Protein AF-A0A8T5HDW6-F1 (afdb_monomer)

pLDDT: mean 81.86, std 17.28, range [47.78, 98.31]

Foldseek 3Di:
DDPLVVLVVQCPDPDPVSNVVSVVVVVVVVVVVVVVVPPVVVVVVPD

Nearest PDB structures (foldseek):
  8afa-assembly1_C  TM=9.393E-01  e=2.971E+00  Thermococcus kodakarensis
  6x15-assembly1_C  TM=8.530E-01  e=3.201E+00  Pyrococcus horikoshii
  6gzc-assembly1_A  TM=8.874E-01  e=4.003E+00  Mus musculus

Secondary structure (DSSP, 8-state):
--HHHHHHHHTT-SSHHHHHHHHHHHHHHHHHHHHHT-TTGGGTS--

Radius of gyration: 14.25 Å; Cα contacts (8 Å, |Δi|>4): 19; chains: 1; bounding box: 20×28×39 Å

Sequence (47 aa):
TGEPEVLEKALNDPEESVRHSAVVALSNLEFMKTLCKNEKFGKLTGG

Solvent-accessible surface area (backbone atoms only — not comparable to full-atom values): 2810 Å² total; per-residue (Å²): 138,55,74,66,63,56,37,60,54,30,57,70,43,91,49,64,70,51,20,54,50,24,53,53,51,51,53,50,52,53,50,50,56,56,50,72,73,36,76,69,55,71,68,73,72,59,129

Mean predicted aligned error: 8.25 Å

Structure (mmCIF, N/CA/C/O backbone):
data_AF-A0A8T5HDW6-F1
#
_entry.id   AF-A0A8T5HDW6-F1
#
loop_
_atom_site.group_PDB
_atom_site.id
_atom_site.type_symbol
_atom_site.label_atom_id
_atom_site.label_alt_id
_atom_site.label_comp_id
_atom_site.label_asym_id
_atom_site.label_entity_id
_atom_site.label_seq_id
_atom_site.pdbx_PDB_ins_code
_atom_site.Cartn_x
_atom_site.Cartn_y
_atom_site.Cartn_z
_atom_site.occupancy
_atom_site.B_iso_or_equiv
_atom_site.auth_seq_id
_atom_site.auth_comp_id
_atom_site.auth_asym_id
_atom_site.auth_atom_id
_atom_site.pdbx_PDB_model_num
ATOM 1 N N . THR A 1 1 ? -13.123 10.932 3.876 1.00 53.94 1 THR A N 1
ATOM 2 C CA . THR A 1 1 ? -12.372 9.677 3.701 1.00 53.94 1 THR A CA 1
ATOM 3 C C . THR A 1 1 ? -11.762 9.689 2.318 1.00 53.94 1 THR A C 1
ATOM 5 O O . THR A 1 1 ? -12.486 9.594 1.336 1.00 53.94 1 THR A O 1
ATOM 8 N N . GLY A 1 2 ? -10.461 9.954 2.226 1.00 67.75 2 GLY A N 1
ATOM 9 C CA . GLY A 1 2 ?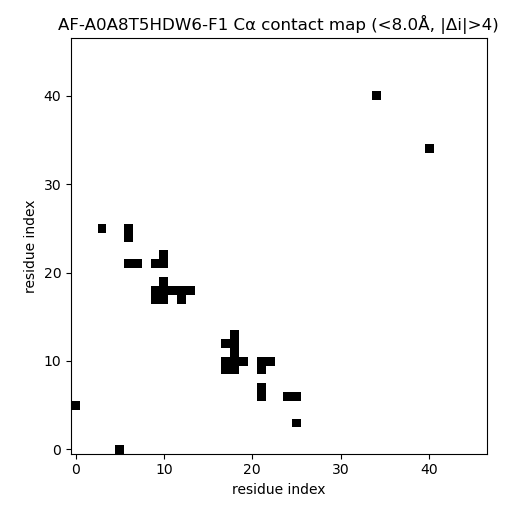 -9.750 9.939 0.945 1.00 67.75 2 GLY A CA 1
ATOM 10 C C . GLY A 1 2 ? -9.201 8.546 0.645 1.00 67.75 2 GLY A C 1
ATOM 11 O O . GLY A 1 2 ? -8.867 7.809 1.569 1.00 67.75 2 GLY A O 1
ATOM 12 N N . GLU A 1 3 ? -9.060 8.210 -0.634 1.00 72.62 3 GLU A N 1
ATOM 13 C CA . GLU A 1 3 ? -8.417 6.969 -1.098 1.00 72.62 3 GLU A CA 1
ATOM 14 C C . GLU A 1 3 ? -7.030 6.701 -0.461 1.00 72.62 3 GLU A C 1
ATOM 16 O O . GLU A 1 3 ? -6.778 5.550 -0.102 1.00 72.62 3 GLU A O 1
ATOM 21 N N . PRO A 1 4 ? -6.154 7.708 -0.217 1.00 78.38 4 PRO A N 1
ATOM 22 C CA . PRO A 1 4 ? -4.853 7.472 0.421 1.00 78.38 4 PRO A CA 1
ATOM 23 C C . PRO A 1 4 ? -4.970 6.936 1.851 1.00 78.38 4 PRO A C 1
ATOM 25 O O . PRO A 1 4 ? -4.245 6.028 2.233 1.00 78.38 4 PRO A O 1
ATOM 28 N N . GLU A 1 5 ? -5.935 7.442 2.621 1.00 88.94 5 GLU A N 1
ATOM 29 C CA . GLU A 1 5 ? -6.131 7.077 4.028 1.00 88.94 5 GLU A CA 1
ATOM 30 C C . GLU A 1 5 ? -6.591 5.615 4.180 1.00 88.94 5 GLU A C 1
ATOM 32 O O . GLU A 1 5 ? -6.257 4.934 5.149 1.00 88.94 5 GLU A O 1
ATOM 37 N N . VAL A 1 6 ? -7.370 5.119 3.214 1.00 93.56 6 VAL A N 1
ATOM 38 C CA . VAL A 1 6 ? -7.818 3.719 3.176 1.00 93.56 6 VAL A CA 1
ATOM 39 C C . VAL A 1 6 ? -6.646 2.792 2.860 1.00 93.56 6 VAL A C 1
ATOM 41 O O . VAL A 1 6 ? -6.476 1.771 3.526 1.00 93.56 6 VAL A O 1
ATOM 44 N N . LEU A 1 7 ? -5.809 3.163 1.889 1.00 95.00 7 LEU A N 1
ATOM 45 C CA . LEU A 1 7 ? -4.636 2.376 1.509 1.00 95.00 7 LEU A CA 1
ATOM 46 C C . LEU A 1 7 ? -3.559 2.369 2.601 1.00 95.00 7 LEU A C 1
ATOM 48 O O . LEU A 1 7 ? -2.961 1.328 2.853 1.00 95.00 7 LEU A O 1
ATOM 52 N N . GLU A 1 8 ? -3.356 3.484 3.304 1.00 95.69 8 GLU A N 1
ATOM 53 C CA . GLU A 1 8 ? -2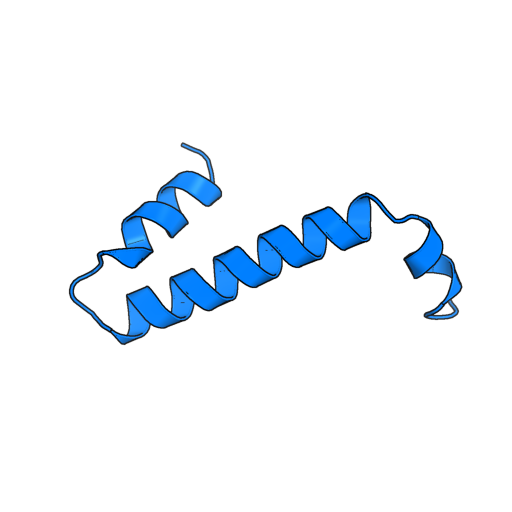.440 3.562 4.450 1.00 95.69 8 GLU A CA 1
ATOM 54 C C . GLU A 1 8 ? -2.868 2.634 5.596 1.00 95.69 8 GLU A C 1
ATOM 56 O O . GLU A 1 8 ? -2.029 1.979 6.214 1.00 95.69 8 GLU A O 1
ATOM 61 N N . LYS A 1 9 ? -4.177 2.505 5.853 1.00 96.38 9 LYS A N 1
ATOM 62 C CA . LYS A 1 9 ? -4.698 1.537 6.834 1.00 96.38 9 LYS A CA 1
ATOM 63 C C . LYS A 1 9 ? -4.467 0.095 6.384 1.00 96.38 9 LYS A C 1
ATOM 65 O O . LYS A 1 9 ? -4.065 -0.731 7.201 1.00 96.38 9 LYS A O 1
ATOM 70 N N . ALA A 1 10 ? -4.654 -0.188 5.095 1.00 96.88 10 ALA A N 1
ATOM 71 C CA . ALA A 1 10 ? -4.466 -1.520 4.518 1.00 96.88 10 ALA A CA 1
ATOM 72 C C . ALA A 1 10 ? -3.013 -2.035 4.601 1.00 96.88 10 ALA A C 1
ATOM 74 O O . ALA A 1 10 ? -2.789 -3.240 4.526 1.00 96.88 10 ALA A O 1
ATOM 75 N N . LEU A 1 11 ? -2.023 -1.165 4.840 1.00 97.38 11 LEU A N 1
ATOM 76 C CA . LEU A 1 11 ? -0.638 -1.580 5.110 1.00 97.38 11 LEU A CA 1
ATOM 77 C C . LEU A 1 11 ? -0.479 -2.392 6.403 1.00 97.38 11 LEU A C 1
ATOM 79 O O . LEU A 1 11 ? 0.516 -3.094 6.554 1.00 97.38 11 LEU A O 1
ATOM 83 N N . ASN A 1 12 ? -1.441 -2.309 7.323 1.00 97.50 12 ASN A N 1
ATOM 84 C CA . ASN A 1 12 ? -1.434 -3.043 8.590 1.00 97.50 12 ASN A CA 1
ATOM 85 C C . ASN A 1 12 ? -2.468 -4.178 8.620 1.00 97.50 12 ASN A C 1
ATOM 87 O O . ASN A 1 12 ? -2.739 -4.727 9.687 1.00 97.50 12 ASN A O 1
ATOM 91 N N . ASP A 1 13 ? -3.067 -4.516 7.475 1.00 98.06 13 ASP A N 1
ATOM 92 C CA . ASP A 1 13 ? -4.041 -5.601 7.392 1.00 98.06 13 ASP A CA 1
ATOM 93 C C . ASP A 1 13 ? -3.390 -6.944 7.783 1.00 98.06 13 ASP A C 1
ATOM 95 O O . ASP A 1 13 ? -2.227 -7.171 7.427 1.00 98.06 13 ASP A O 1
ATOM 99 N N . PRO A 1 14 ? -4.070 -7.833 8.532 1.00 97.75 14 PRO A N 1
ATOM 100 C CA . PRO A 1 14 ? -3.522 -9.142 8.894 1.00 97.75 14 PRO A CA 1
ATOM 101 C C . PRO A 1 14 ? -3.161 -10.001 7.673 1.00 97.75 14 PRO A C 1
ATOM 103 O O . PRO A 1 14 ? -2.180 -10.751 7.725 1.00 97.75 14 PRO A O 1
ATOM 106 N N . GLU A 1 15 ? -3.874 -9.845 6.559 1.00 98.31 15 GLU A N 1
ATOM 107 C CA . GLU A 1 15 ? -3.630 -10.593 5.333 1.00 98.31 15 GLU A CA 1
ATOM 108 C C . GLU A 1 15 ? -2.455 -9.995 4.548 1.00 98.31 15 GLU A C 1
ATOM 110 O O . GLU A 1 15 ? -2.465 -8.846 4.103 1.00 98.31 15 GLU A O 1
ATOM 115 N N . GLU A 1 16 ? -1.414 -10.800 4.329 1.00 97.94 16 GLU A N 1
ATOM 116 C CA . GLU A 1 16 ? -0.209 -10.371 3.605 1.00 97.94 16 GLU A CA 1
ATOM 117 C C . GLU A 1 16 ? -0.509 -9.911 2.174 1.00 97.94 16 GLU A C 1
ATOM 119 O O . GLU A 1 16 ? 0.053 -8.923 1.697 1.00 97.94 16 GLU A O 1
ATOM 124 N N . SER A 1 17 ? -1.444 -10.588 1.509 1.00 97.94 17 SER A N 1
ATOM 125 C CA . SER A 1 17 ? -1.905 -10.245 0.163 1.00 97.94 17 SER A CA 1
ATOM 126 C C . SER A 1 17 ? -2.512 -8.838 0.096 1.00 97.94 17 SER A C 1
ATOM 128 O O . SER A 1 17 ? -2.277 -8.107 -0.872 1.00 97.94 17 SER A O 1
ATOM 130 N N . VAL A 1 18 ? -3.236 -8.427 1.140 1.00 97.62 18 VAL A N 1
ATOM 131 C CA . VAL A 1 18 ? -3.841 -7.095 1.250 1.00 97.62 18 VAL A CA 1
ATOM 132 C C . VAL A 1 18 ? -2.756 -6.042 1.455 1.00 97.62 18 VAL A C 1
ATOM 134 O O . VAL A 1 18 ? -2.734 -5.046 0.727 1.00 97.62 18 VAL A O 1
ATOM 137 N N . ARG A 1 19 ? -1.788 -6.297 2.345 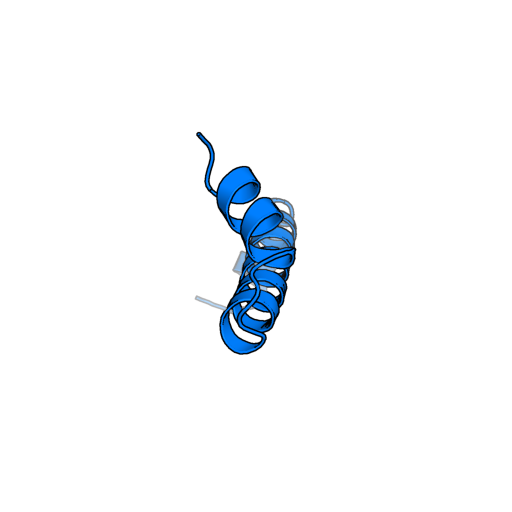1.00 98.12 19 ARG A N 1
ATOM 138 C CA . ARG A 1 19 ? -0.644 -5.393 2.555 1.00 98.12 19 ARG A CA 1
ATOM 139 C C . ARG A 1 19 ? 0.170 -5.191 1.278 1.00 98.12 19 ARG A C 1
ATOM 141 O O . ARG A 1 19 ? 0.461 -4.054 0.912 1.00 98.12 19 ARG A O 1
ATOM 148 N N . HIS A 1 20 ? 0.503 -6.268 0.565 1.00 97.88 20 HIS A N 1
ATOM 149 C CA . HIS A 1 20 ? 1.234 -6.181 -0.703 1.00 97.88 20 HIS A CA 1
ATOM 150 C C . HIS A 1 20 ? 0.464 -5.390 -1.762 1.00 97.88 20 HIS A C 1
ATOM 152 O O . HIS A 1 20 ? 1.045 -4.547 -2.446 1.00 97.88 20 HIS A O 1
ATOM 158 N N . SER A 1 21 ? -0.848 -5.605 -1.858 1.00 97.75 21 SER A N 1
ATOM 159 C CA . SER A 1 21 ? -1.696 -4.848 -2.781 1.00 97.75 21 SER A CA 1
ATOM 160 C C . SER A 1 21 ? -1.716 -3.354 -2.438 1.00 97.75 21 SER A C 1
ATOM 162 O O . SER A 1 21 ? -1.633 -2.516 -3.336 1.00 97.75 21 SER A O 1
ATOM 164 N N . ALA A 1 22 ? -1.758 -3.008 -1.147 1.00 96.94 22 ALA A N 1
ATOM 165 C CA . ALA A 1 22 ? -1.726 -1.625 -0.678 1.00 96.94 22 ALA A CA 1
ATOM 166 C C . ALA A 1 22 ? -0.402 -0.919 -1.014 1.00 96.94 22 ALA A C 1
ATOM 168 O O . ALA A 1 22 ? -0.426 0.222 -1.477 1.00 96.94 22 ALA A O 1
ATOM 169 N N . VAL A 1 23 ? 0.740 -1.605 -0.869 1.00 97.00 23 VAL A N 1
ATOM 170 C CA . VAL A 1 23 ? 2.056 -1.077 -1.275 1.00 97.00 23 VAL A CA 1
ATOM 171 C C . VAL A 1 23 ? 2.066 -0.733 -2.765 1.00 97.00 23 VAL A C 1
ATOM 173 O O . VAL A 1 23 ? 2.398 0.393 -3.131 1.00 97.00 23 VAL A O 1
ATOM 176 N N . VAL A 1 24 ? 1.639 -1.665 -3.625 1.00 96.50 24 VAL A N 1
ATOM 177 C CA . VAL A 1 24 ? 1.599 -1.447 -5.083 1.00 96.50 24 VAL A CA 1
ATOM 178 C C . VAL A 1 24 ? 0.676 -0.280 -5.442 1.00 96.50 24 VAL A C 1
ATOM 180 O O . VAL A 1 24 ? 1.048 0.586 -6.235 1.00 96.50 24 VAL A O 1
ATOM 183 N N . ALA A 1 25 ? -0.515 -0.218 -4.843 1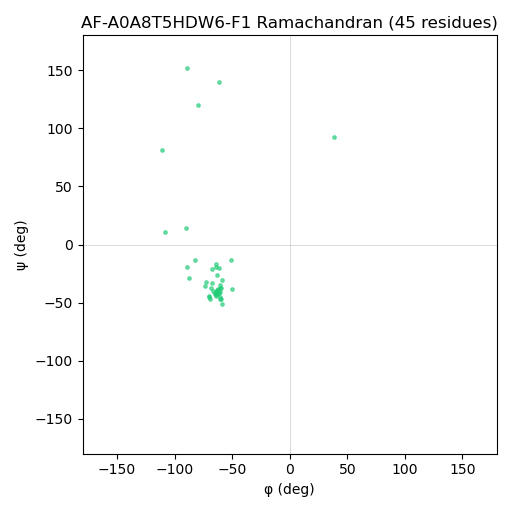.00 95.31 25 ALA A N 1
ATOM 184 C CA . ALA A 1 25 ? -1.479 0.846 -5.106 1.00 95.31 25 ALA A CA 1
ATOM 185 C C . ALA A 1 25 ? -0.952 2.232 -4.693 1.00 95.31 25 ALA A C 1
ATOM 187 O O . ALA A 1 25 ? -1.092 3.191 -5.455 1.00 95.31 25 ALA A O 1
ATOM 188 N N . LEU A 1 26 ? -0.305 2.346 -3.528 1.00 94.44 26 LEU A N 1
ATOM 189 C CA . LEU A 1 26 ? 0.299 3.600 -3.067 1.00 94.44 26 LEU A CA 1
ATOM 190 C C . LEU A 1 26 ? 1.434 4.056 -3.989 1.00 94.44 26 LEU A C 1
ATOM 192 O O . LEU A 1 26 ? 1.460 5.225 -4.382 1.00 94.44 26 LEU A O 1
ATOM 196 N N . SER A 1 27 ? 2.313 3.140 -4.407 1.00 93.88 27 SER A N 1
ATOM 197 C CA . SER A 1 27 ? 3.368 3.445 -5.379 1.00 93.88 27 SER A CA 1
ATOM 198 C C . SER A 1 27 ? 2.796 3.916 -6.719 1.00 93.88 27 SER A C 1
ATOM 200 O O . SER A 1 27 ? 3.292 4.888 -7.289 1.00 93.88 27 SER A O 1
ATOM 202 N N . ASN A 1 28 ? 1.711 3.299 -7.199 1.00 92.06 28 ASN A N 1
ATOM 203 C CA . ASN A 1 28 ? 1.033 3.731 -8.423 1.00 92.06 28 ASN A CA 1
ATOM 204 C C . ASN A 1 28 ? 0.460 5.150 -8.291 1.00 92.06 28 ASN A C 1
ATOM 206 O O . ASN A 1 28 ? 0.600 5.961 -9.207 1.00 92.06 28 ASN A O 1
ATOM 210 N N . LEU A 1 29 ? -0.153 5.483 -7.154 1.00 90.44 29 LEU A N 1
ATOM 211 C CA . LEU A 1 29 ? -0.686 6.826 -6.908 1.00 90.44 29 LEU A CA 1
ATOM 212 C C . LEU A 1 29 ? 0.421 7.886 -6.851 1.00 90.44 29 LEU A C 1
ATOM 214 O O . LEU A 1 29 ? 0.263 8.976 -7.408 1.0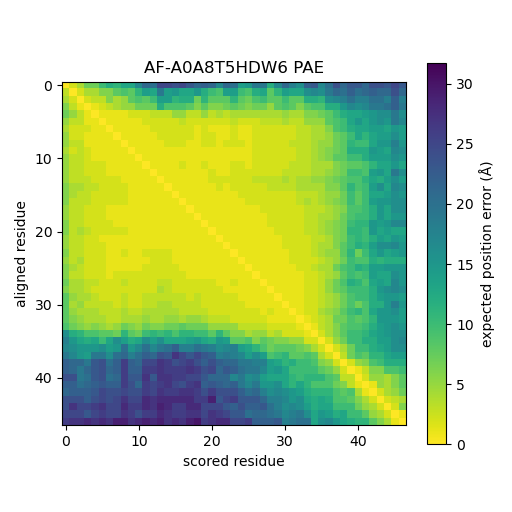0 90.44 29 LEU A O 1
ATOM 218 N N . GLU A 1 30 ? 1.542 7.592 -6.197 1.00 87.25 30 GLU A N 1
ATOM 219 C CA . GLU A 1 30 ? 2.703 8.487 -6.150 1.00 87.25 30 GLU A CA 1
ATOM 220 C C . GLU A 1 30 ? 3.331 8.683 -7.536 1.00 87.25 30 GLU A C 1
ATOM 222 O O . GLU A 1 30 ? 3.636 9.812 -7.942 1.00 87.25 30 GLU A O 1
ATOM 227 N N . PHE A 1 31 ? 3.444 7.603 -8.305 1.00 87.31 31 PHE A N 1
ATOM 228 C CA . PHE A 1 31 ? 3.922 7.650 -9.679 1.00 87.31 31 PHE A CA 1
ATOM 229 C C . PHE A 1 31 ? 3.022 8.526 -10.560 1.00 87.31 31 PHE A C 1
ATOM 231 O O . PHE A 1 31 ? 3.509 9.431 -11.239 1.00 87.31 31 PHE A O 1
ATOM 238 N N . MET A 1 32 ? 1.700 8.355 -10.476 1.00 83.62 32 MET A N 1
ATOM 239 C CA . MET A 1 32 ? 0.738 9.178 -11.217 1.00 83.62 32 MET A CA 1
ATOM 240 C C . MET A 1 32 ? 0.812 10.658 -10.825 1.00 83.62 32 MET A C 1
ATOM 242 O O . MET A 1 32 ? 0.785 11.525 -11.697 1.00 83.62 32 MET A O 1
ATOM 246 N N . LYS A 1 33 ? 0.992 10.981 -9.537 1.00 83.31 33 LYS A N 1
ATOM 247 C CA . LYS A 1 33 ? 1.235 12.370 -9.098 1.00 83.31 33 LYS A CA 1
ATOM 248 C C . LYS A 1 33 ? 2.507 12.953 -9.718 1.00 83.31 33 LYS A C 1
ATOM 250 O O . LYS A 1 33 ? 2.548 14.147 -10.017 1.00 83.31 33 LYS A O 1
ATOM 255 N N . THR A 1 34 ? 3.530 12.127 -9.912 1.00 79.19 34 THR A N 1
ATOM 256 C CA . THR A 1 34 ? 4.803 12.521 -10.530 1.00 79.19 34 THR A CA 1
ATOM 257 C C . THR A 1 34 ? 4.666 12.722 -12.042 1.00 79.19 34 THR A C 1
ATO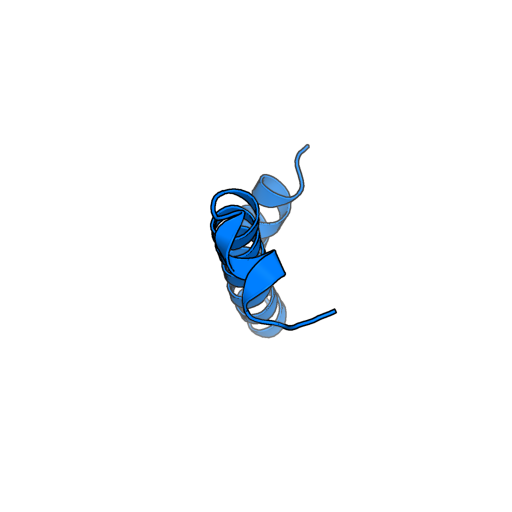M 259 O O . THR A 1 34 ? 5.266 13.653 -12.586 1.00 79.19 34 THR A O 1
ATOM 262 N N . LEU A 1 35 ? 3.832 11.924 -12.718 1.00 72.06 35 LEU A N 1
ATOM 263 C CA . LEU A 1 35 ? 3.491 12.105 -14.133 1.00 72.06 35 LEU A CA 1
ATOM 264 C C . LEU A 1 35 ? 2.638 13.356 -14.368 1.00 72.06 35 LEU A C 1
ATOM 266 O O . LEU A 1 35 ? 2.97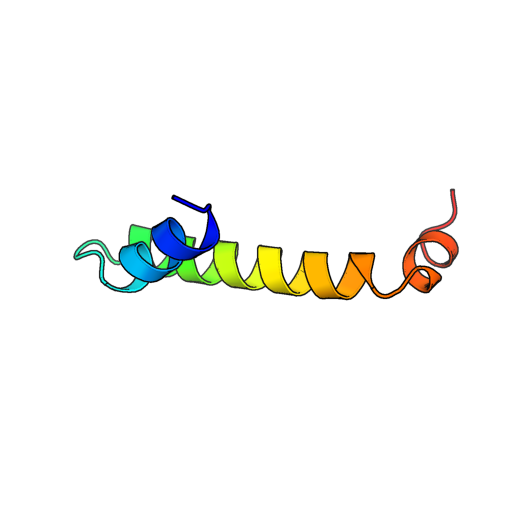7 14.165 -15.226 1.00 72.06 35 LEU A O 1
ATOM 270 N N . CYS A 1 36 ? 1.585 13.576 -13.576 1.00 61.22 36 CYS A N 1
ATOM 271 C CA . CYS A 1 36 ? 0.701 14.738 -13.732 1.00 61.22 36 CYS A CA 1
ATOM 272 C C . CYS A 1 36 ? 1.415 16.079 -13.495 1.00 61.22 36 CYS A C 1
ATOM 274 O O . CYS A 1 36 ? 1.003 17.097 -14.038 1.00 61.22 36 CYS A O 1
ATOM 276 N N . LYS A 1 37 ? 2.496 16.098 -12.704 1.00 60.34 37 LYS A N 1
ATOM 277 C CA . LYS A 1 37 ? 3.332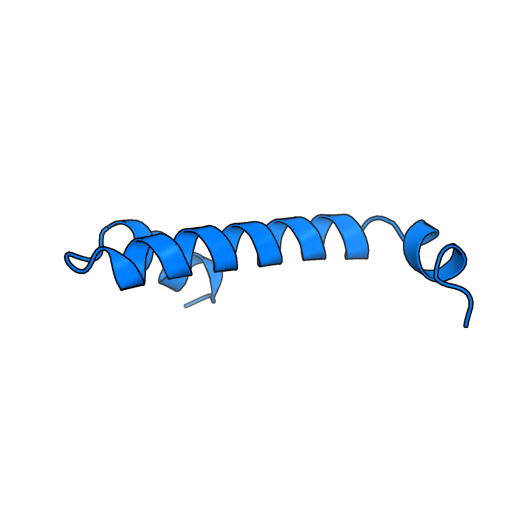 17.296 -12.504 1.00 60.34 37 LYS A CA 1
ATOM 278 C C . LYS A 1 37 ? 4.370 17.509 -13.612 1.00 60.34 37 LYS A C 1
ATOM 280 O O . LYS A 1 37 ? 4.947 18.588 -13.700 1.00 60.34 37 LYS A O 1
ATOM 285 N N . ASN A 1 38 ? 4.604 16.506 -14.456 1.00 54.59 38 ASN A N 1
ATOM 286 C CA . ASN A 1 38 ? 5.514 16.569 -15.591 1.00 54.59 38 ASN A CA 1
ATOM 287 C C . ASN A 1 38 ? 4.712 16.523 -16.903 1.00 54.59 38 ASN A C 1
ATOM 289 O O . ASN A 1 38 ? 4.685 15.498 -17.580 1.00 54.59 38 ASN A O 1
ATOM 293 N N . GLU A 1 39 ? 4.153 17.659 -17.343 1.00 55.62 39 GLU A N 1
ATOM 294 C CA . GLU A 1 39 ? 3.558 17.833 -18.693 1.00 55.62 39 GLU A CA 1
ATOM 295 C C . GLU A 1 39 ? 4.491 17.388 -19.846 1.00 55.62 39 GLU A C 1
ATOM 297 O O . GLU A 1 39 ? 4.072 17.217 -20.990 1.00 55.62 39 GLU A O 1
ATOM 302 N N . LYS A 1 40 ? 5.778 17.167 -19.558 1.00 55.09 40 LYS A N 1
ATOM 303 C CA . LYS A 1 40 ? 6.780 16.637 -20.486 1.00 55.09 40 LYS A CA 1
ATOM 304 C C . LYS A 1 40 ? 6.547 15.178 -20.903 1.00 55.09 40 LYS A C 1
ATOM 306 O O . LYS A 1 40 ? 7.045 14.798 -21.959 1.00 55.09 40 LYS A O 1
ATOM 311 N N . PHE A 1 41 ? 5.793 14.375 -20.145 1.00 56.06 41 PHE A N 1
ATOM 312 C CA . PHE A 1 41 ? 5.539 12.971 -20.511 1.00 56.06 41 PHE A CA 1
ATOM 313 C C . PHE A 1 41 ? 4.571 12.816 -21.689 1.00 56.06 41 PHE A C 1
ATOM 315 O O . PHE A 1 41 ? 4.777 11.933 -22.518 1.00 56.06 41 PHE A O 1
ATOM 322 N N . GLY A 1 42 ? 3.594 13.720 -21.842 1.00 55.00 42 GLY A N 1
ATOM 323 C CA . GLY A 1 42 ? 2.648 13.682 -22.966 1.00 55.00 42 GLY A CA 1
ATOM 324 C C . GLY A 1 42 ? 3.308 13.836 -24.344 1.00 55.00 42 GLY A C 1
ATOM 325 O O . GLY A 1 42 ? 2.740 13.421 -25.346 1.00 55.00 42 GLY A O 1
ATOM 326 N N . LYS A 1 43 ? 4.529 14.391 -24.406 1.00 55.00 43 LYS A N 1
ATOM 327 C CA . LYS A 1 43 ? 5.306 14.520 -25.651 1.00 55.00 43 LYS A CA 1
ATOM 328 C C . LYS A 1 43 ? 6.205 13.319 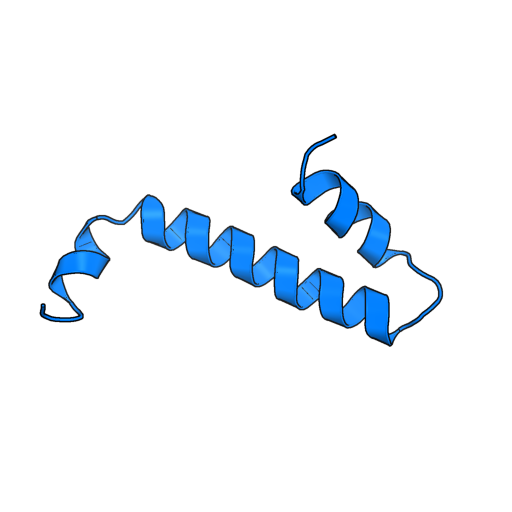-25.955 1.00 55.00 43 LYS A C 1
ATOM 330 O O . LYS A 1 43 ? 6.622 13.178 -27.098 1.00 55.00 43 LYS A O 1
ATOM 335 N N . LEU A 1 44 ? 6.529 12.477 -24.969 1.00 59.94 44 LEU A N 1
ATOM 336 C CA . LEU A 1 44 ? 7.467 11.361 -25.149 1.00 59.94 44 LEU A CA 1
ATOM 337 C C . LEU A 1 44 ? 6.768 10.093 -25.656 1.00 59.94 44 LEU A C 1
ATOM 339 O O . LEU A 1 44 ? 7.376 9.323 -26.390 1.00 59.94 44 LEU A O 1
ATOM 343 N N . THR A 1 45 ? 5.488 9.898 -25.330 1.00 64.25 45 THR A N 1
ATOM 344 C CA . THR A 1 45 ? 4.714 8.733 -25.787 1.00 64.25 45 THR A CA 1
ATOM 345 C C . THR A 1 45 ? 3.993 8.943 -27.115 1.00 64.25 45 THR A C 1
ATOM 347 O O . THR A 1 45 ? 3.131 8.130 -27.407 1.00 64.25 45 THR A O 1
ATOM 350 N N . GLY A 1 46 ? 4.330 9.996 -27.879 1.00 58.00 46 GLY A N 1
ATOM 351 C CA . GLY A 1 46 ? 3.896 10.230 -29.265 1.00 58.00 46 GLY A CA 1
ATOM 352 C C . GLY A 1 46 ? 2.445 9.841 -29.553 1.00 58.00 46 GLY A C 1
ATOM 353 O O . GLY A 1 46 ? 2.184 8.691 -29.894 1.00 58.00 46 GLY A O 1
ATOM 354 N N . GLY A 1 47 ? 1.519 10.796 -29.421 1.00 47.78 47 GLY A N 1
ATOM 355 C CA . GLY A 1 47 ? 0.190 10.632 -30.020 1.00 47.78 47 GLY A CA 1
ATOM 356 C C . GLY A 1 47 ? 0.269 10.248 -31.496 1.00 47.78 47 GLY A C 1
ATOM 357 O O . GLY A 1 47 ? 1.265 10.638 -32.152 1.00 47.78 47 GLY A O 1
#